Protein AF-A0A933Z7T1-F1 (afdb_monomer_lite)

pLDDT: mean 74.09, std 14.0, range [44.06, 91.81]

Secondary structure (DSSP, 8-state):
--HHHHHHHHHHHHHHH-HHHHHHHHHHHS---------TTS----EEEHHHHHHHHT--HHHHHHHHHHT---BSSGGG-EEEHHHHHHHHHHHHHHHHHHHHHHHHHHHHHHHHHHT-

Radius of gyration: 22.54 Å; chains: 1; bounding box: 46×51×55 Å

Foldseek 3Di:
DDPVVVVVVVVVVVCVVDVVVVVVVCVVPPDDPPDPPPDPPPPQPQKDFLVRVCVVVVHDSVVVVVVVVVPQDWDDDDRPIIHRPVSNVVVVVVVVVVVVVVVVVVVVVVVVVVVVVVVD

Structure (mmCIF, N/CA/C/O backbone):
data_AF-A0A933Z7T1-F1
#
_entry.id   AF-A0A933Z7T1-F1
#
loop_
_atom_site.group_PDB
_atom_site.id
_atom_site.type_symbol
_atom_site.label_atom_id
_atom_site.label_alt_id
_atom_site.label_comp_id
_atom_site.label_asym_id
_atom_site.label_entity_id
_atom_site.label_seq_id
_atom_site.pdbx_PDB_ins_code
_atom_site.Cartn_x
_atom_site.Cartn_y
_atom_site.Cartn_z
_atom_site.occupancy
_atom_site.B_iso_or_equiv
_atom_site.auth_seq_id
_atom_site.auth_comp_id
_atom_site.auth_asym_id
_atom_site.auth_atom_id
_atom_site.pdbx_PDB_model_num
ATOM 1 N N . MET A 1 1 ? 7.207 8.875 -39.552 1.00 53.72 1 MET A N 1
ATOM 2 C CA . MET A 1 1 ? 7.853 7.800 -38.766 1.00 53.72 1 MET A CA 1
ATOM 3 C C . MET A 1 1 ? 8.247 8.390 -37.421 1.00 53.72 1 MET A C 1
ATOM 5 O O . MET A 1 1 ? 8.645 9.545 -37.396 1.00 53.72 1 MET A O 1
ATOM 9 N N . SER A 1 2 ? 8.008 7.688 -36.310 1.00 69.88 2 SER A N 1
ATOM 10 C CA . SER A 1 2 ? 8.262 8.234 -34.967 1.00 69.88 2 SER A CA 1
ATOM 11 C C . SER A 1 2 ? 9.711 7.976 -34.569 1.00 69.88 2 SER A C 1
ATOM 13 O O . SER A 1 2 ? 10.137 6.823 -34.602 1.00 69.88 2 SER A O 1
ATOM 15 N N . ILE A 1 3 ? 10.428 9.025 -34.157 1.00 75.75 3 ILE A N 1
ATOM 16 C CA . ILE A 1 3 ? 11.826 8.980 -33.692 1.00 75.75 3 ILE A CA 1
ATOM 17 C C . ILE A 1 3 ? 12.017 7.865 -32.650 1.00 75.75 3 ILE A C 1
ATOM 19 O O . ILE A 1 3 ? 12.966 7.095 -32.721 1.00 75.75 3 ILE A O 1
ATOM 23 N N . ALA A 1 4 ? 11.049 7.676 -31.749 1.00 75.44 4 ALA A N 1
ATOM 24 C CA . ALA A 1 4 ? 11.097 6.622 -30.735 1.00 75.44 4 ALA A CA 1
ATOM 25 C C . ALA A 1 4 ? 11.216 5.201 -31.322 1.00 75.44 4 ALA A C 1
ATOM 27 O O . ALA A 1 4 ? 11.856 4.337 -30.732 1.00 75.44 4 ALA A O 1
ATOM 28 N N . ARG A 1 5 ? 10.619 4.944 -32.493 1.00 79.19 5 ARG A N 1
ATOM 29 C CA . ARG A 1 5 ? 10.662 3.628 -33.144 1.00 79.19 5 ARG A CA 1
ATOM 30 C C . ARG A 1 5 ? 12.030 3.343 -33.757 1.00 79.19 5 ARG A C 1
ATOM 32 O O . ARG A 1 5 ? 12.481 2.209 -33.689 1.00 79.19 5 ARG A O 1
ATOM 39 N N . GLU A 1 6 ? 12.671 4.345 -34.347 1.00 82.38 6 GLU A N 1
ATOM 40 C CA . GLU A 1 6 ? 14.001 4.195 -34.952 1.00 82.38 6 GLU A CA 1
ATOM 41 C C . GLU A 1 6 ? 15.063 3.933 -33.884 1.00 82.38 6 GLU A C 1
ATOM 43 O O . GLU A 1 6 ? 15.854 3.003 -34.020 1.00 82.38 6 GLU A O 1
ATOM 48 N N . TRP A 1 7 ? 14.990 4.654 -32.766 1.00 83.56 7 TRP A N 1
ATOM 49 C CA . TRP A 1 7 ? 15.868 4.438 -31.617 1.00 83.56 7 TRP A CA 1
ATOM 50 C C . TRP A 1 7 ? 15.726 3.039 -31.007 1.00 83.56 7 TRP A C 1
ATOM 52 O O . TRP A 1 7 ? 16.725 2.393 -30.703 1.00 83.56 7 TRP A O 1
ATOM 62 N N . LEU A 1 8 ? 14.496 2.531 -30.875 1.00 81.56 8 LEU A N 1
ATOM 63 C CA . LEU A 1 8 ? 14.260 1.177 -30.362 1.00 81.56 8 LEU A CA 1
ATOM 64 C C . LEU A 1 8 ? 14.788 0.083 -31.299 1.00 81.56 8 LEU A C 1
ATOM 66 O O . LEU A 1 8 ? 15.201 -0.976 -30.831 1.00 81.56 8 LEU A O 1
ATOM 70 N N . LEU A 1 9 ? 14.767 0.320 -32.613 1.00 82.88 9 LEU A N 1
ATOM 71 C CA . LEU A 1 9 ? 15.301 -0.627 -33.591 1.00 82.88 9 LEU A CA 1
ATOM 72 C C . LEU A 1 9 ? 16.833 -0.643 -33.574 1.00 82.88 9 LEU A C 1
ATOM 74 O O . LEU A 1 9 ? 17.404 -1.728 -33.547 1.00 82.88 9 LEU A O 1
ATOM 78 N N . ALA A 1 10 ? 17.473 0.527 -33.496 1.00 83.19 10 ALA A N 1
ATOM 79 C CA . ALA A 1 10 ? 18.926 0.634 -33.367 1.00 83.19 10 ALA A CA 1
ATOM 80 C C . ALA A 1 10 ? 19.434 -0.064 -32.093 1.00 83.19 10 ALA A C 1
ATOM 82 O O . ALA A 1 10 ? 20.313 -0.918 -32.168 1.00 83.19 10 ALA A O 1
ATOM 83 N N . LEU A 1 11 ? 18.792 0.202 -30.949 1.00 79.19 11 LEU A N 1
ATOM 84 C CA . LEU A 1 11 ? 19.138 -0.427 -29.671 1.00 79.19 11 LEU A CA 1
ATOM 85 C C . LEU A 1 11 ? 18.977 -1.956 -29.713 1.00 79.19 11 LEU A C 1
ATOM 87 O O . LEU A 1 11 ? 19.795 -2.691 -29.170 1.00 79.19 11 LEU A O 1
ATOM 91 N N . ARG A 1 12 ? 17.924 -2.463 -30.368 1.00 81.12 12 ARG A N 1
ATOM 92 C CA . ARG A 1 12 ? 17.704 -3.909 -30.528 1.00 81.12 12 ARG A CA 1
ATOM 93 C C . ARG A 1 12 ? 18.811 -4.565 -31.352 1.00 81.12 12 ARG A C 1
ATOM 95 O O . ARG A 1 12 ? 19.216 -5.680 -31.033 1.00 81.12 12 ARG A O 1
ATOM 102 N N . ASP A 1 13 ? 19.232 -3.919 -32.433 1.00 82.50 13 ASP A N 1
ATOM 103 C CA . ASP A 1 13 ? 20.226 -4.484 -33.343 1.00 82.50 13 ASP A CA 1
ATOM 104 C C . ASP A 1 13 ? 21.627 -4.471 -32.697 1.00 82.50 13 ASP A C 1
ATOM 106 O O . ASP A 1 13 ? 22.368 -5.442 -32.836 1.00 82.50 13 ASP A O 1
ATOM 110 N N . GLU A 1 14 ? 21.928 -3.461 -31.877 1.00 78.88 14 GLU A N 1
ATOM 111 C CA . GLU A 1 14 ? 23.140 -3.380 -31.048 1.00 78.88 14 GLU A CA 1
ATOM 112 C C . GLU A 1 14 ? 23.164 -4.455 -29.945 1.00 78.88 14 GLU A C 1
ATOM 114 O O . GLU A 1 14 ? 24.133 -5.202 -29.821 1.00 78.88 14 GLU A O 1
ATOM 119 N N . LEU A 1 15 ? 22.044 -4.662 -29.242 1.00 76.69 15 LEU A N 1
ATOM 120 C CA . LEU A 1 15 ? 21.891 -5.747 -28.256 1.00 76.69 15 LEU A CA 1
ATOM 121 C C . LEU A 1 15 ? 21.942 -7.155 -28.865 1.00 76.69 15 LEU A C 1
ATOM 123 O O . LEU A 1 15 ? 22.124 -8.140 -28.150 1.00 76.69 15 LEU A O 1
ATOM 127 N N . ARG A 1 16 ? 21.714 -7.277 -30.175 1.00 75.00 16 ARG A N 1
ATOM 128 C CA . ARG A 1 16 ? 21.852 -8.543 -30.904 1.00 75.00 16 ARG A CA 1
ATOM 129 C C . ARG A 1 16 ? 23.297 -8.782 -31.347 1.00 75.00 16 ARG A C 1
ATOM 131 O O . ARG A 1 16 ? 23.685 -9.942 -31.462 1.00 75.00 16 ARG A O 1
ATOM 138 N N . ALA A 1 17 ? 24.056 -7.719 -31.606 1.00 82.94 17 ALA A N 1
ATOM 139 C CA . ALA A 1 17 ? 25.470 -7.795 -31.954 1.00 82.94 17 ALA A CA 1
ATOM 140 C C . ALA A 1 17 ? 26.351 -8.106 -30.732 1.00 82.94 17 ALA A C 1
ATOM 142 O O . ALA A 1 17 ? 27.342 -8.816 -30.883 1.00 82.94 17 ALA A O 1
ATOM 143 N N . ASP A 1 18 ? 25.958 -7.638 -29.542 1.00 82.12 18 ASP A N 1
ATOM 144 C CA . ASP A 1 18 ? 26.693 -7.858 -28.296 1.00 82.12 18 ASP A CA 1
ATOM 145 C C . ASP A 1 18 ? 25.846 -8.598 -27.231 1.00 82.12 18 ASP A C 1
ATOM 147 O O . ASP A 1 18 ? 25.011 -7.998 -26.539 1.00 82.12 18 ASP A O 1
ATOM 151 N N . PRO A 1 19 ? 26.031 -9.924 -27.083 1.00 76.94 19 PRO A N 1
ATOM 152 C CA . PRO A 1 19 ? 25.293 -10.716 -26.107 1.00 76.94 19 PRO A CA 1
ATOM 153 C C . PRO A 1 19 ? 25.726 -10.459 -24.654 1.00 76.94 19 PRO A C 1
ATOM 155 O O . PRO A 1 19 ? 24.927 -10.740 -23.754 1.00 76.94 19 PRO A O 1
ATOM 158 N N . GLU A 1 20 ? 26.933 -9.933 -24.408 1.00 76.25 20 GLU A N 1
ATOM 159 C CA . GLU A 1 20 ? 27.403 -9.587 -23.059 1.00 76.25 20 GLU A CA 1
ATOM 160 C C . GLU A 1 20 ? 26.699 -8.324 -22.562 1.00 76.25 20 GLU A C 1
ATOM 162 O O . GLU A 1 20 ? 26.111 -8.339 -21.479 1.00 76.25 20 GLU A O 1
ATOM 167 N N . LEU A 1 21 ? 26.607 -7.293 -23.408 1.00 74.00 21 LEU A N 1
ATOM 168 C CA . LEU A 1 21 ? 25.835 -6.078 -23.121 1.00 74.00 21 LEU A CA 1
ATOM 169 C C . LEU A 1 21 ? 24.363 -6.405 -22.802 1.00 74.00 21 LEU A C 1
ATOM 171 O O . LEU A 1 21 ? 23.757 -5.853 -21.879 1.00 74.00 21 LEU A O 1
ATOM 175 N N . ALA A 1 22 ? 23.776 -7.353 -23.540 1.00 73.62 22 ALA A N 1
ATOM 176 C CA . ALA A 1 22 ? 22.419 -7.823 -23.285 1.00 73.62 22 ALA A CA 1
ATOM 177 C C . ALA A 1 22 ? 22.290 -8.579 -21.950 1.00 73.62 22 ALA A C 1
ATOM 179 O O . ALA A 1 22 ? 21.237 -8.513 -21.310 1.00 73.62 22 ALA A O 1
ATOM 180 N N . ALA A 1 23 ? 23.324 -9.306 -21.520 1.00 72.81 23 ALA A N 1
ATOM 181 C CA . ALA A 1 23 ? 23.347 -9.979 -20.224 1.00 72.81 23 ALA A CA 1
ATOM 182 C C . ALA A 1 23 ? 23.470 -8.973 -19.069 1.00 72.81 23 ALA A C 1
ATOM 184 O O . ALA A 1 23 ? 22.724 -9.086 -18.094 1.00 72.81 23 ALA A O 1
ATOM 185 N N . GLU A 1 24 ? 24.314 -7.951 -19.207 1.00 74.62 24 GLU A N 1
ATOM 186 C CA . GLU A 1 24 ? 24.442 -6.867 -18.227 1.00 74.62 24 GLU A CA 1
ATOM 187 C C . GLU A 1 24 ? 23.140 -6.080 -18.075 1.00 74.62 24 GLU A C 1
ATOM 189 O O . GLU A 1 24 ? 22.656 -5.892 -16.959 1.00 74.62 24 GLU A O 1
ATOM 194 N N . LEU A 1 25 ? 22.500 -5.698 -19.184 1.00 74.06 25 LEU A N 1
ATOM 195 C CA . LEU A 1 25 ? 21.197 -5.030 -19.147 1.00 74.06 25 LEU A CA 1
ATOM 196 C C . LEU A 1 25 ? 20.123 -5.902 -18.502 1.00 74.06 25 LEU A C 1
ATOM 198 O O . LEU A 1 25 ? 19.333 -5.399 -17.707 1.00 74.06 25 LEU A O 1
ATOM 202 N N . ARG A 1 26 ? 20.101 -7.211 -18.787 1.00 74.56 26 ARG A N 1
ATOM 203 C CA . ARG A 1 26 ? 19.200 -8.139 -18.089 1.00 74.56 26 ARG A CA 1
ATOM 204 C C . ARG A 1 26 ? 19.508 -8.221 -16.603 1.00 74.56 26 ARG A C 1
ATOM 206 O O . ARG A 1 26 ? 18.567 -8.328 -15.835 1.00 74.56 26 ARG A O 1
ATOM 213 N N . SER A 1 27 ? 20.773 -8.159 -16.195 1.00 75.56 27 SER A N 1
ATOM 214 C CA . SER A 1 27 ? 21.157 -8.163 -14.782 1.00 75.56 27 SER A CA 1
ATOM 215 C C . SER A 1 27 ? 20.777 -6.860 -14.073 1.00 75.56 27 SER A C 1
ATOM 217 O O . SER A 1 27 ? 20.358 -6.900 -12.922 1.00 75.56 27 SER A O 1
ATOM 219 N N . LEU A 1 28 ? 20.896 -5.712 -14.743 1.00 73.88 28 LEU A N 1
ATOM 220 C CA . LEU A 1 28 ? 20.522 -4.399 -14.204 1.00 73.88 28 LEU A CA 1
ATOM 221 C C . LEU A 1 28 ? 19.003 -4.193 -14.156 1.00 73.88 28 LEU A C 1
ATOM 223 O O . LEU A 1 28 ? 18.497 -3.509 -13.270 1.00 73.88 28 LEU A O 1
ATOM 227 N N . LEU A 1 29 ? 18.281 -4.772 -15.119 1.00 74.56 29 LEU A N 1
ATOM 228 C CA . LEU A 1 29 ? 16.819 -4.749 -15.198 1.00 74.56 29 LEU A CA 1
ATOM 229 C C . LEU A 1 29 ? 16.169 -5.946 -14.504 1.00 74.56 29 LEU A C 1
ATOM 231 O O . LEU A 1 29 ? 14.939 -5.996 -14.418 1.00 74.56 29 LEU A O 1
ATOM 235 N N . ALA A 1 30 ? 16.963 -6.915 -14.037 1.00 72.81 30 ALA A N 1
ATOM 236 C CA . ALA A 1 30 ? 16.450 -8.022 -13.259 1.00 72.81 30 ALA A CA 1
ATOM 237 C C . ALA A 1 30 ? 15.760 -7.421 -12.032 1.00 72.81 30 ALA A C 1
ATOM 239 O O . ALA A 1 30 ? 16.375 -6.625 -11.316 1.00 72.81 30 ALA A O 1
ATOM 240 N N . PRO A 1 31 ? 14.488 -7.764 -11.775 1.00 55.22 31 PRO A N 1
ATOM 241 C CA . PRO A 1 31 ? 13.883 -7.402 -10.512 1.00 55.22 31 PRO A CA 1
ATOM 242 C C . PRO A 1 31 ? 14.763 -8.007 -9.421 1.00 55.22 31 PRO A C 1
ATOM 244 O O . PRO A 1 31 ? 14.995 -9.219 -9.424 1.00 55.22 31 PRO A O 1
ATOM 247 N N . THR A 1 32 ? 15.294 -7.156 -8.538 1.00 55.09 32 THR A N 1
ATOM 248 C CA . THR A 1 32 ? 16.020 -7.576 -7.337 1.00 55.09 32 THR A CA 1
ATOM 249 C C . THR A 1 32 ? 15.264 -8.758 -6.744 1.00 55.09 32 THR A C 1
ATOM 251 O O . THR A 1 32 ? 14.049 -8.615 -6.559 1.00 55.09 32 THR A O 1
ATOM 254 N N . PRO A 1 33 ? 15.905 -9.923 -6.512 1.00 49.44 33 PRO A N 1
ATOM 255 C CA . PRO A 1 33 ? 15.198 -11.067 -5.969 1.00 49.44 33 PRO A CA 1
ATOM 256 C C . PRO A 1 33 ? 14.481 -10.588 -4.717 1.00 49.44 33 PRO A C 1
ATOM 258 O O . PRO A 1 33 ? 15.107 -10.053 -3.798 1.00 49.44 33 PRO A O 1
ATOM 261 N N . ALA A 1 34 ? 13.151 -10.689 -4.749 1.00 52.50 34 ALA A N 1
ATOM 262 C CA . ALA A 1 34 ? 12.338 -10.407 -3.591 1.00 52.50 34 ALA A CA 1
ATOM 263 C C . ALA A 1 34 ? 12.937 -11.212 -2.438 1.00 52.50 34 ALA A C 1
ATOM 265 O O . ALA A 1 34 ? 13.195 -12.411 -2.583 1.00 52.50 34 ALA A O 1
ATOM 266 N N . THR A 1 35 ? 13.217 -10.518 -1.335 1.00 48.38 35 THR A N 1
ATOM 267 C CA . THR A 1 35 ? 13.550 -11.091 -0.031 1.00 48.38 35 THR A CA 1
ATOM 268 C C . THR A 1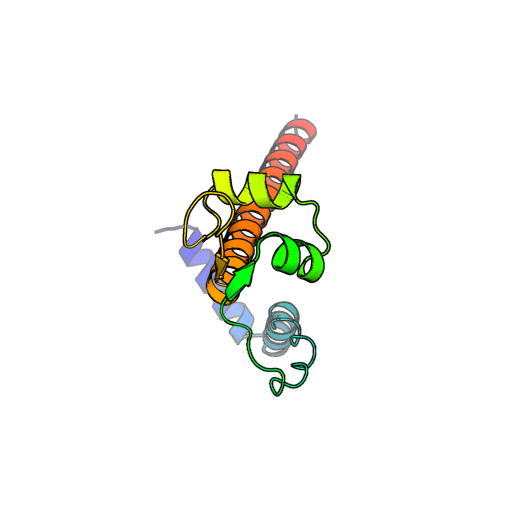 35 ? 12.800 -12.412 0.147 1.00 48.38 35 THR A C 1
ATOM 270 O O . THR A 1 35 ? 11.603 -12.433 -0.159 1.00 48.38 35 THR A O 1
ATOM 273 N N . PRO A 1 36 ? 13.460 -13.505 0.583 1.00 45.72 36 PRO A N 1
ATOM 274 C CA . PRO A 1 36 ? 12.829 -14.815 0.663 1.00 45.72 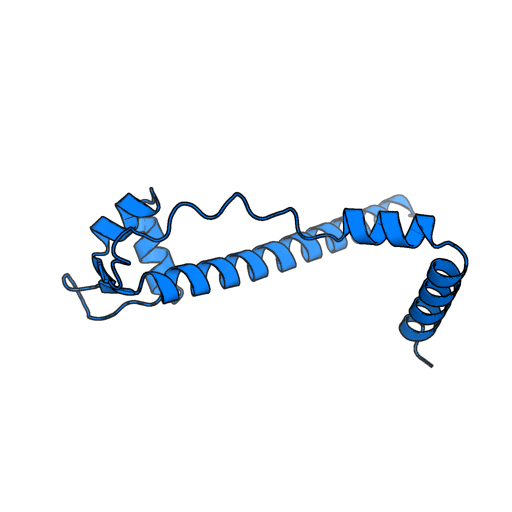36 PRO A CA 1
ATOM 275 C C . PRO A 1 36 ? 11.477 -14.692 1.358 1.00 45.72 36 PRO A C 1
ATOM 277 O O . PRO A 1 36 ? 11.370 -14.070 2.417 1.00 45.72 36 PRO A O 1
ATOM 280 N N . ALA A 1 37 ? 10.454 -15.234 0.697 1.00 47.84 37 ALA A N 1
ATOM 281 C CA . ALA A 1 37 ? 9.104 -15.325 1.212 1.00 47.84 37 ALA A CA 1
ATOM 282 C C . ALA A 1 37 ? 9.165 -15.928 2.620 1.00 47.84 37 ALA A C 1
ATOM 284 O O . ALA A 1 37 ? 9.504 -17.099 2.794 1.00 47.84 37 ALA A O 1
ATOM 285 N N . ASN A 1 38 ? 8.899 -15.096 3.625 1.00 46.94 38 ASN A N 1
ATOM 286 C CA . ASN A 1 38 ? 8.659 -15.560 4.979 1.00 46.94 38 ASN A CA 1
ATOM 287 C C . ASN A 1 38 ? 7.408 -16.438 4.935 1.00 46.94 38 ASN A C 1
ATOM 289 O O . ASN A 1 38 ? 6.318 -15.924 4.714 1.00 46.94 38 ASN A O 1
ATOM 293 N N . ASP A 1 39 ? 7.621 -17.739 5.105 1.00 44.06 39 ASP A N 1
ATOM 294 C CA . ASP A 1 39 ? 6.717 -18.743 5.668 1.00 44.06 39 ASP A CA 1
ATOM 295 C C . ASP A 1 39 ? 5.242 -18.293 5.808 1.00 44.06 39 ASP A C 1
ATOM 297 O O . ASP A 1 39 ? 4.818 -17.739 6.827 1.00 44.06 39 ASP A O 1
ATOM 301 N N . ASP A 1 40 ? 4.458 -18.553 4.757 1.00 46.34 40 ASP A N 1
ATOM 302 C CA . ASP A 1 40 ? 3.021 -18.253 4.608 1.00 46.34 40 ASP A CA 1
ATOM 303 C C . ASP A 1 40 ? 2.109 -19.134 5.499 1.00 46.34 40 ASP A C 1
ATOM 305 O O . ASP A 1 40 ? 0.902 -19.243 5.282 1.00 46.34 40 ASP A O 1
ATOM 309 N N . SER A 1 41 ? 2.657 -19.768 6.538 1.00 49.00 41 SER A N 1
ATOM 310 C CA . SER A 1 41 ? 1.899 -20.622 7.462 1.00 49.00 41 SER A CA 1
ATOM 311 C C . SER A 1 41 ? 1.172 -19.837 8.568 1.00 49.00 41 SER A C 1
ATOM 313 O O . SER A 1 41 ? 0.508 -20.432 9.420 1.00 49.00 41 SER A O 1
ATOM 315 N N . GLN A 1 42 ? 1.273 -18.503 8.595 1.00 47.00 42 GLN A N 1
ATOM 316 C CA . GLN A 1 42 ? 0.483 -17.691 9.523 1.00 47.00 42 GLN A CA 1
ATOM 317 C C . GLN A 1 42 ? -0.942 -17.509 8.985 1.00 47.00 42 GLN A C 1
ATOM 319 O O . GLN A 1 42 ? -1.109 -17.195 7.807 1.00 47.00 42 GLN A O 1
ATOM 324 N N . PRO A 1 43 ? -1.988 -17.660 9.822 1.00 53.09 43 PRO A N 1
ATOM 325 C CA . PRO A 1 43 ? -3.359 -17.438 9.389 1.00 53.09 43 PRO A CA 1
ATOM 326 C C . PRO A 1 43 ? -3.462 -16.027 8.812 1.00 53.09 43 PRO A C 1
ATOM 328 O O . PRO A 1 43 ? -3.238 -15.042 9.519 1.00 53.09 43 PRO A O 1
ATOM 331 N N . VAL A 1 44 ? -3.768 -15.933 7.518 1.00 57.09 44 VAL A N 1
ATOM 332 C CA . VAL A 1 44 ? -4.001 -14.660 6.840 1.00 57.09 44 VAL A CA 1
ATOM 333 C C . VAL A 1 44 ? -5.225 -14.041 7.502 1.00 57.09 44 VAL A C 1
ATOM 335 O O . VAL A 1 44 ? -6.360 -14.411 7.212 1.00 57.09 44 VAL A O 1
ATOM 338 N N . ILE A 1 45 ? -5.001 -13.143 8.463 1.00 60.16 45 ILE A N 1
ATOM 339 C CA . ILE A 1 45 ? -6.081 -12.406 9.111 1.00 60.16 45 ILE A CA 1
ATOM 340 C C . ILE A 1 45 ? -6.664 -11.488 8.043 1.00 60.16 45 ILE A C 1
ATOM 342 O O . ILE A 1 45 ? -6.126 -10.421 7.759 1.00 60.16 45 ILE A O 1
ATOM 346 N N . GLU A 1 46 ? -7.752 -11.941 7.431 1.00 80.56 46 GLU A N 1
ATOM 347 C CA . GLU A 1 46 ? -8.357 -11.298 6.267 1.00 80.56 46 GLU A CA 1
ATOM 348 C C . GLU A 1 46 ? -8.840 -9.878 6.598 1.00 80.56 46 GLU A C 1
ATOM 350 O O . GLU A 1 46 ? -8.722 -8.968 5.780 1.00 80.56 46 GLU A O 1
ATOM 355 N N . PHE A 1 47 ? -9.273 -9.657 7.847 1.00 86.75 47 PHE A N 1
ATOM 356 C CA . PHE A 1 47 ? -9.815 -8.384 8.312 1.00 86.75 47 PHE A CA 1
ATOM 357 C C . PHE A 1 47 ? -9.248 -7.961 9.667 1.00 86.75 47 PHE A C 1
ATOM 359 O O . PHE A 1 47 ? -9.481 -8.606 10.693 1.00 86.75 47 PHE A O 1
ATOM 366 N N . LEU A 1 48 ? -8.590 -6.804 9.711 1.00 89.38 48 LEU A N 1
ATOM 367 C CA . LEU A 1 48 ? -8.100 -6.205 10.954 1.00 89.38 48 LEU A CA 1
ATOM 368 C C . LEU A 1 48 ? -8.995 -5.058 11.414 1.00 89.38 48 LEU A C 1
ATOM 370 O O . LEU A 1 48 ? -9.580 -4.337 10.614 1.00 89.38 48 LEU A O 1
ATOM 374 N N . SER A 1 49 ? -9.116 -4.855 12.725 1.00 89.94 49 SER A N 1
ATOM 375 C CA . SER A 1 49 ? -9.650 -3.584 13.227 1.00 89.94 49 SER A CA 1
ATOM 376 C C . SER A 1 49 ? -8.661 -2.454 12.918 1.00 89.94 49 SER A C 1
ATOM 378 O O . SER A 1 49 ? -7.460 -2.697 12.805 1.00 89.94 49 SER A O 1
ATOM 380 N N . VAL A 1 50 ? -9.137 -1.207 12.835 1.00 87.38 50 VAL A N 1
ATOM 381 C CA . VAL A 1 50 ? -8.247 -0.046 12.620 1.00 87.38 50 VAL A CA 1
ATOM 382 C C . VAL A 1 50 ? -7.082 -0.010 13.629 1.00 87.38 50 VAL A C 1
ATOM 384 O O . VAL A 1 50 ? -5.947 0.146 13.183 1.00 87.38 50 VAL A O 1
ATOM 387 N N . PRO A 1 51 ? -7.285 -0.226 14.950 1.00 87.94 51 PRO A N 1
ATOM 388 C CA . PRO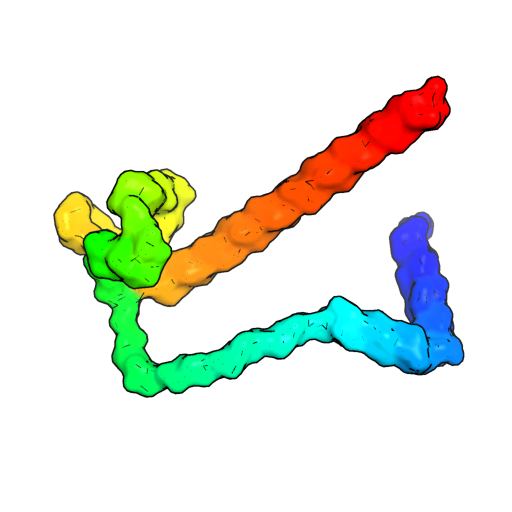 A 1 51 ? -6.171 -0.284 15.900 1.00 87.94 51 PRO A CA 1
ATOM 389 C C . PRO A 1 51 ? -5.169 -1.411 15.613 1.00 87.94 51 PRO A C 1
ATOM 391 O O . PRO A 1 51 ? -3.965 -1.187 15.698 1.00 87.94 51 PRO A O 1
ATOM 394 N N . ALA A 1 52 ? -5.646 -2.603 15.238 1.00 88.94 52 ALA A N 1
ATOM 395 C CA . ALA A 1 52 ? -4.773 -3.736 14.931 1.00 88.94 52 ALA A CA 1
ATOM 396 C C . ALA A 1 52 ? -3.969 -3.507 13.641 1.00 88.94 52 ALA A C 1
ATOM 398 O O . ALA A 1 52 ? -2.785 -3.829 13.581 1.00 88.94 52 ALA A O 1
ATOM 399 N N . PHE A 1 53 ? -4.581 -2.880 12.634 1.00 88.69 53 PHE A N 1
ATOM 400 C CA . PHE A 1 53 ? -3.895 -2.487 11.406 1.00 88.69 53 PHE A CA 1
ATOM 401 C C . PHE A 1 53 ? -2.821 -1.418 11.665 1.00 88.69 53 PHE A C 1
ATOM 403 O O . PHE A 1 53 ? -1.708 -1.529 11.158 1.00 88.69 53 PHE A O 1
ATOM 410 N N . CYS A 1 54 ? -3.111 -0.428 12.520 1.00 88.50 54 CYS A N 1
ATOM 411 C CA . CYS A 1 54 ? -2.122 0.568 12.950 1.00 88.50 54 CYS A CA 1
ATOM 412 C C . CYS A 1 54 ? -0.906 -0.096 13.613 1.00 88.50 54 CYS A C 1
ATOM 414 O O . CYS A 1 54 ? 0.229 0.236 13.281 1.00 88.50 54 CYS A O 1
ATOM 416 N N . ALA A 1 55 ? -1.140 -1.056 14.517 1.00 88.62 55 ALA A N 1
ATOM 417 C CA . ALA A 1 55 ? -0.073 -1.788 15.196 1.00 88.62 55 ALA A CA 1
ATOM 418 C C . ALA A 1 55 ? 0.781 -2.609 14.215 1.00 88.62 55 ALA A C 1
ATOM 420 O O . ALA A 1 55 ? 2.007 -2.585 14.311 1.00 88.62 55 ALA A O 1
ATOM 421 N N . ARG A 1 56 ? 0.147 -3.273 13.237 1.00 88.25 56 ARG A N 1
ATOM 422 C CA . ARG A 1 56 ? 0.836 -4.046 12.191 1.00 88.25 56 ARG A CA 1
ATOM 423 C C . ARG A 1 56 ? 1.746 -3.167 11.332 1.00 88.25 56 ARG A C 1
ATOM 425 O O . ARG A 1 56 ? 2.910 -3.504 11.148 1.00 88.25 56 ARG A O 1
ATOM 432 N N . MET A 1 57 ? 1.237 -2.032 10.855 1.00 85.06 57 MET A N 1
ATOM 433 C CA . MET A 1 57 ? 1.990 -1.118 9.982 1.00 85.06 57 MET A CA 1
ATOM 434 C C . MET A 1 57 ? 2.916 -0.165 10.754 1.00 85.06 57 MET A C 1
ATOM 436 O O . MET A 1 57 ? 3.655 0.602 10.144 1.00 85.06 57 MET A O 1
ATOM 440 N N . LYS A 1 58 ? 2.879 -0.193 12.095 1.00 88.94 58 LYS A N 1
ATOM 441 C CA . LYS A 1 58 ? 3.564 0.766 12.982 1.00 88.94 58 LYS A CA 1
ATOM 442 C C . LYS A 1 58 ? 3.226 2.225 12.643 1.00 88.94 58 LYS A C 1
ATOM 444 O O . LYS A 1 58 ? 4.079 3.108 12.700 1.00 88.94 58 LYS A O 1
ATOM 449 N N . TRP A 1 59 ? 1.967 2.484 12.299 1.00 91.75 59 TRP A N 1
ATOM 450 C CA . TRP A 1 59 ? 1.472 3.812 11.933 1.00 91.75 59 TRP A CA 1
ATOM 451 C C . TRP A 1 59 ? 0.571 4.406 13.006 1.00 91.75 59 TRP A C 1
ATOM 453 O O . TRP A 1 59 ? -0.093 3.697 13.764 1.00 91.75 59 TRP A O 1
ATOM 463 N N . SER A 1 60 ? 0.521 5.739 13.055 1.00 90.44 60 SER A N 1
ATOM 464 C CA . SER A 1 60 ? -0.408 6.436 13.938 1.00 90.44 60 SER A CA 1
ATOM 465 C C . SER A 1 60 ? -1.843 6.294 13.433 1.00 90.44 60 SER A C 1
ATOM 467 O O . SER A 1 60 ? -2.111 6.230 12.230 1.00 90.44 60 SER A O 1
ATOM 469 N N . ARG A 1 61 ? -2.797 6.312 14.366 1.00 89.56 61 ARG A N 1
ATOM 470 C CA . ARG A 1 61 ? -4.223 6.270 14.030 1.00 89.56 61 ARG A CA 1
ATOM 471 C C . ARG A 1 61 ? -4.632 7.423 13.113 1.00 89.56 61 ARG A C 1
ATOM 473 O O . ARG A 1 61 ? -5.382 7.203 12.170 1.00 89.56 61 ARG A O 1
ATOM 480 N N . THR A 1 62 ? -4.104 8.621 13.353 1.00 89.44 62 THR A N 1
ATOM 481 C CA . THR A 1 62 ? -4.361 9.808 12.527 1.00 89.44 62 THR A CA 1
ATOM 482 C C . THR A 1 62 ? -3.907 9.604 11.084 1.00 89.44 62 THR A C 1
ATOM 484 O O . THR A 1 62 ? -4.623 9.987 10.163 1.00 89.44 62 THR A O 1
ATOM 487 N N . HIS A 1 63 ? -2.750 8.965 10.879 1.00 89.00 63 HIS A N 1
ATOM 488 C CA . HIS A 1 63 ? -2.248 8.655 9.543 1.00 89.00 63 HIS A CA 1
ATOM 489 C C . HIS A 1 63 ? -3.191 7.690 8.816 1.00 89.00 63 HIS A C 1
ATOM 491 O O . HIS A 1 63 ? -3.642 7.982 7.711 1.00 89.00 63 HIS A O 1
ATOM 497 N N . VAL A 1 64 ? -3.567 6.583 9.465 1.00 88.75 64 VAL A N 1
ATOM 498 C CA . VAL A 1 64 ? -4.493 5.598 8.881 1.00 88.75 64 VAL A CA 1
ATOM 499 C C . VAL A 1 64 ? -5.867 6.214 8.607 1.00 88.75 64 VAL A C 1
ATOM 501 O O . VAL A 1 64 ? -6.442 5.984 7.549 1.00 88.75 64 VAL A O 1
ATOM 504 N N . GLU A 1 65 ? -6.392 7.052 9.501 1.00 88.81 65 GLU A N 1
ATOM 505 C CA . GLU A 1 65 ? -7.644 7.780 9.259 1.00 88.81 65 GLU A CA 1
ATOM 506 C C . GLU A 1 65 ? -7.540 8.759 8.081 1.00 88.81 65 GLU A C 1
ATOM 508 O O . GLU A 1 65 ? -8.506 8.906 7.330 1.00 88.81 65 GLU A O 1
ATOM 513 N N . GLY A 1 66 ? -6.376 9.384 7.882 1.00 88.44 66 GLY A N 1
ATOM 514 C CA . GLY A 1 66 ? -6.067 10.170 6.690 1.00 88.44 66 GLY A CA 1
ATOM 515 C C . GLY A 1 66 ? -6.153 9.331 5.416 1.00 88.44 66 GLY A C 1
ATOM 516 O O . GLY A 1 66 ? -6.871 9.703 4.492 1.00 88.44 66 GLY A O 1
ATOM 517 N N . LEU A 1 67 ? -5.518 8.157 5.397 1.00 89.19 67 LEU A N 1
ATOM 518 C CA . LEU A 1 67 ? -5.575 7.235 4.257 1.00 89.19 67 LEU A CA 1
ATOM 519 C C . LEU A 1 67 ? -7.006 6.761 3.964 1.00 89.19 67 LEU A C 1
ATOM 521 O O . LEU A 1 67 ? -7.423 6.732 2.809 1.00 89.19 67 LEU A O 1
ATOM 525 N N . ILE A 1 68 ? -7.804 6.474 4.998 1.00 88.38 68 ILE A N 1
ATOM 526 C CA . ILE A 1 68 ? -9.224 6.110 4.842 1.00 88.38 68 ILE A CA 1
ATOM 527 C C . ILE A 1 68 ? -10.019 7.234 4.168 1.00 88.38 68 ILE A C 1
ATOM 529 O O . ILE A 1 68 ? -10.884 6.955 3.344 1.00 88.38 68 ILE A O 1
ATOM 533 N N . ARG A 1 69 ? -9.729 8.506 4.471 1.00 86.00 69 ARG A N 1
ATOM 534 C CA . ARG A 1 69 ? -10.387 9.645 3.803 1.00 86.00 69 ARG A CA 1
ATOM 535 C C . ARG A 1 69 ? -10.010 9.765 2.328 1.00 86.00 69 ARG A C 1
ATOM 537 O O . ARG A 1 69 ? -10.821 10.250 1.549 1.00 86.00 69 ARG A O 1
ATOM 544 N N . VAL A 1 70 ? -8.801 9.342 1.964 1.00 85.38 70 VAL A N 1
ATOM 545 C CA . VAL A 1 70 ? -8.281 9.393 0.587 1.00 85.38 70 VAL A CA 1
ATOM 546 C C . VAL A 1 70 ? -8.698 8.161 -0.231 1.00 85.38 70 VAL A C 1
ATOM 548 O O . VAL A 1 70 ? -8.603 8.180 -1.454 1.00 85.38 70 VAL A O 1
ATOM 551 N N . GLY A 1 71 ? -9.230 7.119 0.416 1.00 86.50 71 GLY A N 1
ATOM 552 C CA . GLY A 1 71 ? -9.829 5.969 -0.264 1.00 86.50 71 GLY A CA 1
ATOM 553 C C . GLY A 1 71 ? -9.276 4.604 0.139 1.00 86.50 71 GLY A C 1
ATOM 554 O O . GLY A 1 71 ? -9.530 3.641 -0.580 1.00 86.50 71 GLY A O 1
ATOM 555 N N . LEU A 1 72 ? -8.547 4.491 1.259 1.00 89.44 72 LEU A N 1
ATOM 556 C CA . LEU A 1 72 ? -8.128 3.186 1.781 1.00 89.44 72 LEU A CA 1
ATOM 557 C C . LEU A 1 72 ? -9.360 2.279 2.007 1.00 89.44 72 LEU A C 1
ATOM 559 O O . LEU A 1 72 ? -10.306 2.714 2.677 1.00 89.44 72 LEU A O 1
ATOM 563 N N . PRO A 1 73 ? -9.350 1.025 1.512 1.00 87.25 73 PRO A N 1
ATOM 564 C CA . PRO A 1 73 ? -10.456 0.088 1.679 1.00 87.25 73 PRO A CA 1
ATOM 565 C C . PRO A 1 73 ? -10.807 -0.153 3.151 1.00 87.25 73 PRO A C 1
ATOM 567 O O . PRO A 1 73 ? -9.959 -0.517 3.968 1.00 87.25 73 PRO A O 1
ATOM 570 N N . VAL A 1 74 ? -12.083 0.034 3.493 1.00 91.81 74 VAL A N 1
ATOM 571 C CA . VAL A 1 74 ? -12.635 -0.219 4.829 1.00 91.81 74 VAL A CA 1
ATOM 572 C C . VAL A 1 74 ? -14.038 -0.792 4.697 1.00 91.81 74 VAL A C 1
ATOM 574 O O . VAL A 1 74 ? -14.865 -0.286 3.943 1.00 91.81 74 VAL A O 1
ATOM 577 N N . LEU A 1 75 ? -14.329 -1.799 5.511 1.00 85.94 75 LEU A N 1
ATOM 578 C CA . LEU A 1 75 ? -15.660 -2.342 5.722 1.00 85.94 75 LEU A CA 1
ATOM 579 C C . LEU A 1 75 ? -16.267 -1.804 7.020 1.00 85.94 75 LEU A C 1
ATOM 581 O O . LEU A 1 75 ? -15.606 -1.706 8.057 1.00 85.94 75 LEU A O 1
ATOM 585 N N . GLY A 1 76 ? -17.560 -1.490 6.972 1.00 83.25 76 GLY A N 1
ATOM 586 C CA . GLY A 1 76 ? -18.311 -0.977 8.116 1.00 83.25 76 GLY A CA 1
ATOM 587 C C . GLY A 1 76 ? -18.124 0.523 8.370 1.00 83.25 76 GLY A C 1
ATOM 588 O O . GLY A 1 76 ? -17.412 1.235 7.663 1.00 83.25 76 GLY A O 1
ATOM 589 N N . LYS A 1 77 ? -18.815 1.033 9.394 1.00 78.12 77 LYS A N 1
ATOM 590 C CA . LYS A 1 77 ? -18.828 2.459 9.762 1.00 78.12 77 LYS A CA 1
ATOM 591 C C . LYS A 1 77 ? -18.532 2.645 11.252 1.00 78.12 77 LYS A C 1
ATOM 593 O O . LYS A 1 77 ? -18.642 1.723 12.057 1.00 78.12 77 LYS A O 1
ATOM 598 N N . GLY A 1 78 ? -18.144 3.865 11.629 1.00 77.38 78 GLY A N 1
ATOM 599 C CA . GLY A 1 78 ? -17.922 4.233 13.033 1.00 77.38 78 GLY A CA 1
ATOM 600 C C . GLY A 1 78 ? -16.826 3.408 13.720 1.00 77.38 78 GLY A C 1
ATOM 601 O O . GLY A 1 78 ? -15.714 3.314 13.207 1.00 77.38 78 GLY A O 1
ATOM 602 N N . ARG A 1 79 ? -17.134 2.838 14.892 1.00 74.50 79 ARG A N 1
ATOM 603 C CA . ARG A 1 79 ? -16.187 2.065 15.723 1.00 74.50 79 ARG A CA 1
ATOM 604 C C . ARG A 1 79 ? -15.989 0.616 15.258 1.00 74.50 79 ARG A C 1
ATOM 606 O O . ARG A 1 79 ? -15.012 -0.004 15.657 1.00 74.50 79 ARG A O 1
ATOM 613 N N . ALA A 1 80 ? -16.870 0.101 14.401 1.00 80.56 80 ALA A N 1
ATOM 614 C CA . ALA A 1 80 ? -16.829 -1.274 13.898 1.00 80.56 80 ALA A CA 1
ATOM 615 C C . ALA A 1 80 ? -16.075 -1.410 12.560 1.00 80.56 80 ALA A C 1
ATOM 617 O O . ALA A 1 80 ? -16.265 -2.388 11.841 1.00 80.56 80 ALA A O 1
ATOM 618 N N . ARG A 1 81 ? -15.241 -0.424 12.202 1.00 84.25 81 ARG A N 1
ATOM 619 C CA . ARG A 1 81 ? -14.472 -0.438 10.952 1.00 84.25 81 ARG A CA 1
ATOM 620 C C . ARG A 1 81 ? -13.457 -1.581 10.93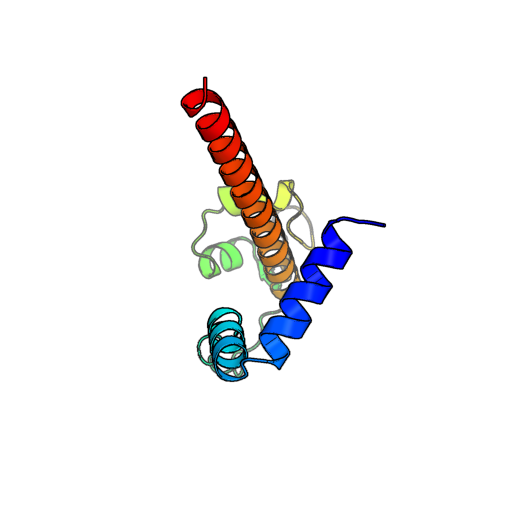6 1.00 84.25 81 ARG A C 1
ATOM 622 O O . ARG A 1 81 ? -12.667 -1.734 11.874 1.00 84.25 81 ARG A O 1
ATOM 629 N N . ARG A 1 82 ? -13.463 -2.330 9.838 1.00 89.62 82 ARG A N 1
ATOM 630 C CA . ARG A 1 82 ? -12.546 -3.429 9.531 1.00 89.62 82 ARG A CA 1
ATOM 631 C C . ARG A 1 82 ? -11.789 -3.100 8.249 1.00 89.62 82 ARG A C 1
ATOM 633 O O . ARG A 1 82 ? -12.387 -2.606 7.303 1.00 89.62 82 ARG A O 1
ATOM 640 N N . ILE A 1 83 ? -10.494 -3.359 8.221 1.00 89.00 83 ILE A N 1
ATOM 641 C CA . ILE A 1 83 ? -9.635 -3.161 7.058 1.00 89.00 83 ILE A CA 1
ATOM 642 C C . ILE A 1 83 ? -9.360 -4.541 6.452 1.00 89.00 83 ILE A C 1
ATOM 644 O O . ILE A 1 83 ? -8.754 -5.363 7.149 1.00 89.00 83 ILE A O 1
ATOM 648 N N . PRO A 1 84 ? -9.810 -4.815 5.211 1.00 89.81 84 PRO A N 1
ATOM 649 C CA . PRO A 1 84 ? -9.360 -5.979 4.457 1.00 89.81 84 PRO A CA 1
ATOM 650 C C . PRO A 1 84 ? -7.866 -5.832 4.166 1.00 89.81 84 PRO A C 1
ATOM 652 O O . PRO A 1 84 ? -7.456 -4.904 3.469 1.00 89.81 84 PRO A O 1
ATOM 655 N N . VAL A 1 85 ? -7.039 -6.706 4.741 1.00 88.25 85 VAL A N 1
ATOM 656 C CA . VAL A 1 85 ? -5.578 -6.508 4.746 1.00 88.25 85 VAL A CA 1
ATOM 657 C C . VAL A 1 85 ? -5.006 -6.565 3.333 1.00 88.25 85 VAL A C 1
ATOM 659 O O . VAL A 1 85 ? -4.256 -5.672 2.952 1.00 88.25 85 VAL A O 1
ATOM 662 N N . ARG A 1 86 ? -5.424 -7.553 2.532 1.00 83.62 86 ARG A N 1
ATOM 663 C CA . ARG A 1 86 ? -4.961 -7.717 1.145 1.00 83.62 86 ARG A CA 1
ATOM 664 C C . ARG A 1 86 ? -5.307 -6.522 0.260 1.00 83.62 86 ARG A C 1
ATOM 666 O O . ARG A 1 86 ? -4.437 -6.010 -0.439 1.00 83.62 86 ARG A O 1
ATOM 673 N N . ASP A 1 87 ? -6.548 -6.050 0.319 1.00 84.75 87 ASP A N 1
ATOM 674 C CA . ASP A 1 87 ? -6.988 -4.922 -0.508 1.00 84.75 87 ASP A CA 1
ATOM 675 C C . ASP A 1 87 ? -6.294 -3.622 -0.085 1.00 84.75 87 ASP A C 1
ATOM 677 O O . ASP A 1 87 ? -5.916 -2.811 -0.929 1.00 84.75 87 ASP A O 1
ATOM 681 N N . ALA A 1 88 ? -6.092 -3.426 1.222 1.00 87.62 88 ALA A N 1
ATOM 682 C CA . ALA A 1 88 ? -5.371 -2.275 1.750 1.00 87.62 88 ALA A CA 1
ATOM 683 C C . ALA A 1 88 ? -3.891 -2.282 1.338 1.00 87.62 88 ALA A C 1
ATOM 685 O O . ALA A 1 88 ? -3.385 -1.252 0.898 1.00 87.62 88 ALA A O 1
ATOM 686 N N . GLU A 1 89 ? -3.208 -3.425 1.434 1.00 86.81 89 GLU A N 1
ATOM 687 C CA . GLU A 1 89 ? -1.817 -3.581 0.986 1.00 86.81 89 GLU A CA 1
ATOM 688 C C . GLU A 1 89 ? -1.693 -3.357 -0.535 1.00 86.81 89 GLU A C 1
ATOM 690 O O . GLU A 1 89 ? -0.803 -2.630 -0.978 1.00 86.81 89 GLU A O 1
ATOM 695 N N . GLY A 1 90 ? -2.629 -3.875 -1.342 1.00 84.44 90 GLY A N 1
ATOM 696 C CA . GLY A 1 90 ? -2.662 -3.638 -2.791 1.00 84.44 90 GLY A CA 1
ATOM 697 C C . GLY A 1 90 ? -2.928 -2.175 -3.172 1.00 84.44 90 GLY A C 1
ATOM 698 O O . GLY A 1 90 ? -2.299 -1.635 -4.090 1.00 84.44 90 GLY A O 1
ATOM 699 N N . TRP A 1 91 ? -3.820 -1.502 -2.440 1.00 88.38 91 TRP A N 1
ATOM 700 C CA . TRP A 1 91 ? -4.074 -0.069 -2.603 1.00 88.38 91 TRP A CA 1
ATOM 701 C C . TRP A 1 91 ? -2.827 0.761 -2.275 1.00 88.38 91 TRP A C 1
ATOM 703 O O . TRP A 1 91 ? -2.464 1.651 -3.044 1.00 88.38 91 TRP A O 1
ATOM 713 N N . LEU A 1 92 ? -2.130 0.430 -1.182 1.00 86.00 92 LEU A N 1
ATOM 714 C CA . LEU A 1 92 ? 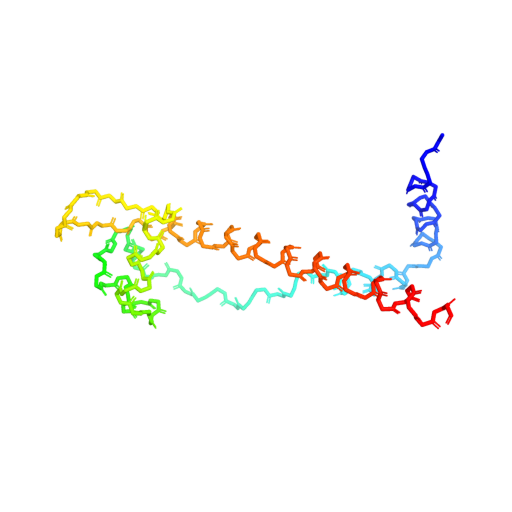-0.892 1.097 -0.770 1.00 86.00 92 LEU A CA 1
ATOM 715 C C . LEU A 1 92 ? 0.226 0.919 -1.799 1.00 86.00 92 LEU A C 1
ATOM 717 O O . LEU A 1 92 ? 0.827 1.905 -2.216 1.00 86.00 92 LEU A O 1
ATOM 721 N N . ALA A 1 93 ? 0.448 -0.306 -2.281 1.00 81.44 93 ALA A N 1
ATOM 722 C CA . ALA A 1 93 ? 1.447 -0.579 -3.314 1.00 81.44 93 ALA A CA 1
ATOM 723 C C . ALA A 1 93 ? 1.181 0.225 -4.602 1.00 81.44 93 ALA A C 1
ATOM 725 O O . ALA A 1 93 ? 2.104 0.736 -5.241 1.00 81.44 93 ALA A O 1
ATOM 726 N N . SER A 1 94 ? -0.095 0.391 -4.960 1.00 76.31 94 SER A N 1
ATOM 727 C CA . SER A 1 94 ? -0.506 1.198 -6.113 1.00 76.31 94 SER A CA 1
ATOM 728 C C . SER A 1 94 ? -0.302 2.700 -5.875 1.00 76.31 94 SER A C 1
ATOM 730 O O . SER A 1 94 ? 0.127 3.418 -6.784 1.00 76.31 94 SER A O 1
ATOM 732 N N . ALA A 1 95 ? -0.574 3.179 -4.658 1.00 73.69 95 ALA A N 1
ATOM 733 C CA . ALA A 1 95 ? -0.352 4.567 -4.262 1.00 73.69 95 ALA A CA 1
ATOM 734 C C . ALA A 1 95 ? 1.145 4.932 -4.274 1.00 73.69 95 ALA A C 1
ATOM 736 O O . ALA A 1 95 ? 1.517 5.968 -4.832 1.00 73.69 95 ALA A O 1
ATOM 737 N N . ASP A 1 96 ? 2.012 4.052 -3.766 1.00 69.38 96 ASP A N 1
ATOM 738 C CA . ASP A 1 96 ? 3.470 4.234 -3.769 1.00 69.38 96 ASP A CA 1
ATOM 739 C C . ASP A 1 96 ? 4.057 4.214 -5.185 1.00 69.38 96 ASP A C 1
ATOM 741 O O . ASP A 1 96 ? 4.925 5.028 -5.523 1.00 69.38 96 ASP A O 1
ATOM 745 N N . ALA A 1 97 ? 3.545 3.343 -6.060 1.00 60.50 97 ALA A N 1
ATOM 746 C CA . ALA A 1 97 ? 3.927 3.328 -7.470 1.00 60.50 97 ALA A CA 1
ATOM 747 C C . ALA A 1 97 ? 3.560 4.646 -8.176 1.00 60.50 97 ALA A C 1
ATOM 749 O O . ALA A 1 97 ? 4.317 5.141 -9.018 1.00 60.50 97 ALA A O 1
ATOM 750 N N . HIS A 1 98 ? 2.422 5.249 -7.817 1.00 56.69 98 HIS A N 1
ATOM 751 C CA . HIS A 1 98 ? 2.008 6.545 -8.350 1.00 56.69 98 HIS A CA 1
ATOM 752 C C . HIS A 1 98 ? 2.881 7.690 -7.818 1.00 56.69 98 HIS A C 1
ATOM 754 O O . HIS A 1 98 ? 3.364 8.507 -8.605 1.00 56.69 98 HIS A O 1
ATOM 760 N N . ALA A 1 99 ? 3.150 7.717 -6.510 1.00 60.44 99 ALA A N 1
ATOM 761 C CA . ALA A 1 99 ? 4.013 8.717 -5.882 1.00 60.44 99 ALA A CA 1
ATOM 762 C C . ALA A 1 99 ? 5.446 8.668 -6.437 1.00 60.44 99 ALA A C 1
ATOM 764 O O . ALA A 1 99 ? 6.032 9.703 -6.757 1.00 60.44 99 ALA A O 1
ATOM 765 N N . THR A 1 100 ? 5.982 7.464 -6.643 1.00 53.19 100 THR A N 1
ATOM 766 C CA . THR A 1 100 ? 7.320 7.257 -7.210 1.00 53.19 100 THR A CA 1
ATOM 767 C C . THR A 1 100 ? 7.385 7.724 -8.665 1.00 53.19 100 THR A C 1
ATOM 769 O O . THR A 1 100 ? 8.333 8.406 -9.054 1.00 53.19 100 THR A O 1
ATOM 772 N N . ARG A 1 101 ? 6.354 7.439 -9.474 1.00 51.41 101 ARG A N 1
ATOM 773 C CA . ARG A 1 101 ? 6.277 7.905 -10.869 1.00 51.41 101 ARG A CA 1
ATOM 774 C C . ARG A 1 101 ? 6.259 9.436 -10.966 1.00 51.41 101 ARG A C 1
ATOM 776 O O . ARG A 1 101 ? 6.952 9.993 -11.818 1.00 51.41 101 ARG A O 1
ATOM 783 N N . HIS A 1 102 ? 5.518 10.116 -10.089 1.00 52.44 102 HIS A N 1
ATOM 784 C CA . HIS A 1 102 ? 5.493 11.584 -10.043 1.00 52.44 102 HIS A CA 1
ATOM 785 C C . HIS A 1 102 ? 6.813 12.177 -9.556 1.00 52.44 102 HIS A C 1
ATOM 787 O O . HIS A 1 102 ? 7.325 13.099 -10.184 1.00 52.44 102 HIS A O 1
ATOM 793 N N . ALA A 1 103 ? 7.429 11.599 -8.522 1.00 53.00 103 ALA A N 1
ATOM 794 C CA . ALA A 1 103 ? 8.721 12.058 -8.014 1.00 53.00 103 ALA A CA 1
ATOM 795 C C . ALA A 1 103 ? 9.844 11.955 -9.064 1.00 53.00 103 ALA A C 1
ATOM 797 O O . ALA A 1 103 ? 10.682 12.854 -9.172 1.00 53.00 103 ALA A O 1
ATOM 798 N N . VAL A 1 104 ? 9.850 10.884 -9.868 1.00 55.38 104 VAL A N 1
ATOM 799 C CA . VAL A 1 104 ? 10.770 10.746 -11.008 1.00 55.38 104 VAL A CA 1
ATOM 800 C C . VAL A 1 104 ? 10.482 11.825 -12.051 1.00 55.38 104 VAL A C 1
ATOM 802 O O . VAL A 1 104 ? 11.402 12.535 -12.450 1.00 55.38 104 VAL A O 1
ATOM 805 N N . SER A 1 105 ? 9.215 12.017 -12.430 1.00 60.91 105 SER A N 1
ATOM 806 C CA . SER A 1 105 ? 8.824 13.033 -13.415 1.00 60.91 105 SER A CA 1
ATOM 807 C C . SER A 1 105 ? 9.191 14.459 -12.983 1.00 60.91 105 SER A C 1
ATOM 809 O O . SER A 1 105 ? 9.636 15.258 -13.812 1.00 60.91 105 SER A O 1
ATOM 811 N N . ASP A 1 106 ? 9.039 14.790 -11.701 1.00 63.16 106 ASP A N 1
ATOM 812 C CA . ASP A 1 106 ? 9.377 16.110 -11.167 1.00 63.16 106 ASP A CA 1
ATOM 813 C C . ASP A 1 106 ? 10.890 16.330 -11.090 1.00 63.16 106 ASP A C 1
ATOM 815 O O . ASP A 1 106 ? 11.368 17.406 -11.460 1.00 63.16 106 ASP A O 1
ATOM 819 N N . ARG A 1 107 ? 11.675 15.304 -10.724 1.00 63.50 107 ARG A N 1
ATOM 820 C CA . ARG A 1 107 ? 13.145 15.371 -10.806 1.00 63.50 107 ARG A CA 1
ATOM 821 C C . ARG A 1 107 ? 13.629 15.554 -12.238 1.00 63.50 107 ARG A C 1
ATOM 823 O O . ARG A 1 107 ? 14.502 16.387 -12.474 1.00 63.50 107 ARG A O 1
ATOM 830 N N . THR A 1 108 ? 13.054 14.834 -13.200 1.00 63.09 108 THR A N 1
ATOM 831 C CA . THR A 1 108 ? 13.408 14.986 -14.617 1.00 63.09 108 THR A CA 1
ATOM 832 C C . THR A 1 108 ? 13.071 16.390 -15.119 1.00 63.09 108 THR A C 1
ATOM 834 O O . THR A 1 108 ? 13.877 17.006 -15.814 1.00 63.09 108 THR A O 1
ATOM 837 N N . ARG A 1 109 ? 11.921 16.947 -14.718 1.00 65.38 109 ARG A N 1
ATOM 838 C CA . ARG A 1 109 ? 11.526 18.318 -15.072 1.00 65.38 109 ARG A CA 1
ATOM 839 C C . ARG A 1 109 ? 12.461 19.363 -14.455 1.00 65.38 109 ARG A C 1
ATOM 841 O O . ARG A 1 109 ? 12.862 20.293 -15.154 1.00 65.38 109 ARG A O 1
ATOM 848 N N . ALA A 1 110 ? 12.845 19.197 -13.190 1.00 68.06 110 ALA A N 1
ATOM 849 C CA . ALA A 1 110 ? 13.796 20.078 -12.514 1.00 68.06 110 ALA A CA 1
ATOM 850 C C . ALA A 1 110 ? 15.192 20.025 -13.159 1.00 68.06 110 ALA A C 1
ATOM 852 O O . ALA A 1 110 ? 15.786 21.071 -13.420 1.00 68.06 110 ALA A O 1
ATOM 853 N N . ALA A 1 111 ? 15.681 18.828 -13.499 1.00 66.69 111 ALA A N 1
ATOM 854 C CA . ALA A 1 111 ? 16.955 18.644 -14.193 1.00 66.69 111 ALA A CA 1
ATOM 855 C C . ALA A 1 111 ? 16.950 19.293 -15.588 1.00 66.69 111 ALA A C 1
ATOM 857 O O . ALA A 1 111 ? 17.902 19.980 -15.956 1.00 66.69 111 ALA A O 1
ATOM 858 N N . LEU A 1 112 ? 15.851 19.161 -16.339 1.00 66.94 112 LEU A N 1
ATOM 859 C CA . LEU A 1 112 ? 15.703 19.790 -17.654 1.00 66.94 112 LEU A CA 1
ATOM 860 C C . LEU A 1 112 ? 15.682 21.326 -17.561 1.00 66.94 112 LEU A C 1
ATOM 862 O O . LEU A 1 112 ? 16.246 22.014 -18.410 1.00 66.94 112 LEU A O 1
ATOM 866 N N . GLN A 1 113 ? 15.040 21.881 -16.528 1.00 71.75 113 GLN A N 1
ATOM 867 C CA . GLN A 1 113 ? 15.043 23.325 -16.276 1.00 71.75 113 GLN A CA 1
ATOM 868 C C . GLN A 1 113 ? 16.427 23.836 -15.859 1.00 71.75 113 GLN A C 1
ATOM 870 O O . GLN A 1 113 ? 16.826 24.913 -16.297 1.00 71.75 113 GLN A O 1
ATOM 875 N N . ALA A 1 114 ? 17.168 23.073 -15.052 1.00 66.69 114 ALA A N 1
ATOM 876 C CA . ALA A 1 114 ? 18.540 23.407 -14.681 1.00 66.69 114 ALA A CA 1
ATOM 877 C C . ALA A 1 114 ? 19.473 23.393 -15.904 1.00 66.69 114 ALA A C 1
ATOM 879 O O . ALA A 1 114 ? 20.201 24.357 -16.117 1.00 66.69 114 ALA A O 1
ATOM 880 N N . ALA A 1 115 ? 19.375 22.373 -16.765 1.00 64.12 115 ALA A N 1
ATOM 881 C CA . ALA A 1 115 ? 20.140 22.295 -18.011 1.00 64.12 115 ALA A CA 1
ATOM 882 C C . ALA A 1 115 ? 19.837 23.470 -18.960 1.00 64.12 115 ALA A C 1
ATOM 884 O O . ALA A 1 115 ? 20.748 24.044 -19.548 1.00 64.12 115 ALA A O 1
ATOM 885 N N . ARG A 1 116 ? 18.568 23.892 -19.055 1.00 64.44 116 ARG A N 1
ATOM 886 C CA . ARG A 1 116 ? 18.171 25.073 -19.844 1.00 64.44 116 ARG A CA 1
ATOM 887 C C . ARG A 1 116 ? 18.718 26.390 -19.297 1.00 64.44 116 ARG A C 1
ATOM 889 O O . ARG A 1 116 ? 18.930 27.303 -20.080 1.00 64.44 116 ARG A O 1
ATOM 896 N N . ARG A 1 117 ? 18.918 26.500 -17.981 1.00 60.81 117 ARG A N 1
ATOM 897 C CA . ARG A 1 117 ? 19.517 27.690 -17.355 1.00 60.81 117 ARG A CA 1
ATOM 898 C C . ARG A 1 117 ? 21.042 27.697 -17.426 1.00 60.81 117 ARG A C 1
ATOM 900 O O . ARG A 1 117 ? 21.615 28.771 -17.454 1.00 60.81 117 ARG A O 1
ATOM 907 N N . ALA A 1 118 ? 21.681 26.529 -17.440 1.00 62.75 118 ALA A N 1
ATOM 908 C CA . ALA A 1 118 ? 23.135 26.406 -17.544 1.00 62.75 118 ALA A CA 1
ATOM 909 C C . ALA A 1 118 ? 23.661 26.548 -18.987 1.00 62.75 118 ALA A C 1
ATOM 911 O O . ALA A 1 118 ? 24.853 26.751 -19.180 1.00 62.75 118 ALA A O 1
ATOM 912 N N . GLY A 1 119 ? 22.785 26.415 -19.988 1.00 51.81 119 GLY A N 1
ATOM 913 C CA . GLY A 1 119 ? 23.095 26.647 -21.402 1.00 51.81 119 GLY A CA 1
ATOM 914 C C . GLY A 1 119 ? 22.686 28.028 -21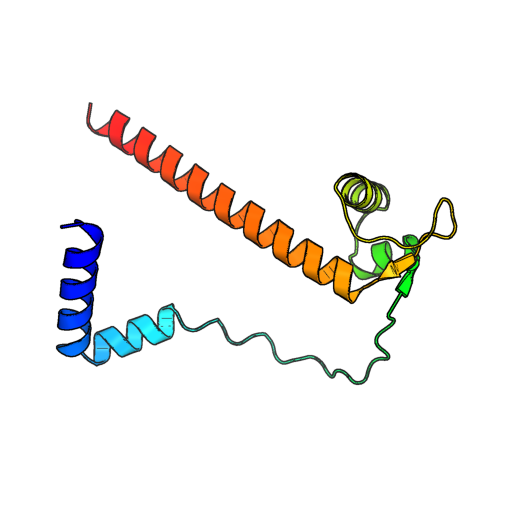.933 1.00 51.81 119 GLY A C 1
ATOM 915 O O . GLY A 1 119 ? 22.605 28.175 -23.151 1.00 51.81 119 GLY A O 1
ATOM 916 N N . ALA A 1 120 ? 22.369 28.985 -21.052 1.00 48.03 120 ALA A N 1
ATOM 917 C CA . ALA A 1 120 ? 22.024 30.373 -21.378 1.00 48.03 120 ALA A CA 1
ATOM 918 C C . ALA A 1 120 ? 23.127 31.334 -20.923 1.00 48.03 120 ALA A C 1
ATOM 920 O O . ALA A 1 120 ? 23.743 31.050 -19.870 1.00 48.03 120 ALA A O 1
#

Sequence (120 aa):
MSIAREWLLALRDELRADPELAAELRSLLAPTPATPANDDSQPVIEFLSVPAFCARMKWSRTHVEGLIRVGLPVLGKGRARRIPVRDAEGWLASADAHATRHAVSDRTRAALQAARRAGA